Protein AF-Q26GW8-F1 (afdb_monomer)

Mean predicted aligned error: 18.04 Å

Solvent-accessible surface area (backbone atoms only — not comparable to full-atom values): 7894 Å² total; per-residue (Å²): 111,76,69,59,53,52,53,48,52,51,50,52,45,69,77,39,44,69,61,37,34,75,74,53,46,82,54,76,93,44,68,92,69,64,45,89,25,47,62,45,52,53,50,59,58,46,50,54,58,54,56,72,66,54,83,46,69,66,56,58,52,51,52,51,46,68,76,65,52,78,90,70,87,74,81,87,77,86,75,84,81,86,77,79,86,80,80,80,74,91,66,98,55,101,70,81,81,83,79,82,77,72,87,73,72,82,84,76,74,79,83,83,82,79,88,128

Foldseek 3Di:
DLVVVLVVLVVVCVVCQVVLCVPPQDVPVPCVVVPSSVVVSVVVNVVSVVLVVVPDPVSVVVVCCVVPVPPDDDDPDDDPPVDDDPPDDDDPDVDDDPPPPDPDPDPDDPDDDDDD

Secondary structure (DSSP, 8-state):
-HHHHHHHHHHHHHHTHHHHHHHH---TT-GGG--TTHHHHHHHHHHHHHHTT---HHHHHHHHHHHHS-S----------------------S-------------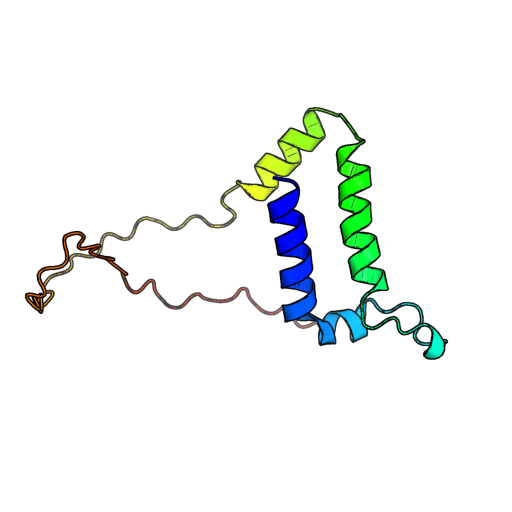-PPPP----

Structure (mmCIF, N/CA/C/O backbone):
data_AF-Q26GW8-F1
#
_entry.id   AF-Q26GW8-F1
#
loop_
_atom_site.group_PDB
_atom_site.id
_atom_site.type_symbol
_atom_site.label_atom_id
_atom_site.label_alt_id
_atom_site.label_comp_id
_atom_site.label_asym_id
_atom_site.label_entity_id
_atom_site.label_seq_id
_atom_site.pdbx_PDB_ins_code
_atom_site.Cartn_x
_atom_site.Cartn_y
_atom_site.Cartn_z
_atom_site.occupancy
_atom_site.B_iso_or_equiv
_atom_site.auth_seq_id
_atom_site.auth_comp_id
_atom_site.auth_asym_id
_atom_site.auth_atom_id
_atom_site.pdbx_PDB_model_num
ATOM 1 N N . MET A 1 1 ? 14.044 10.236 8.303 1.00 54.97 1 MET A N 1
ATOM 2 C CA . MET A 1 1 ? 13.424 8.904 8.107 1.00 54.97 1 MET A CA 1
ATOM 3 C C . MET A 1 1 ? 11.908 8.881 8.309 1.00 54.97 1 MET A C 1
ATOM 5 O O . MET A 1 1 ? 11.228 8.418 7.407 1.00 54.97 1 MET A O 1
ATOM 9 N N . ARG A 1 2 ? 11.347 9.404 9.418 1.00 59.84 2 ARG A N 1
ATOM 10 C CA . ARG A 1 2 ? 9.885 9.383 9.692 1.00 59.84 2 ARG A CA 1
ATOM 11 C C . ARG A 1 2 ? 8.954 9.818 8.530 1.00 59.84 2 ARG A C 1
ATOM 13 O O . ARG A 1 2 ? 7.994 9.089 8.299 1.00 59.84 2 ARG A O 1
ATOM 20 N N . PRO A 1 3 ? 9.210 10.920 7.792 1.00 69.00 3 PRO A N 1
ATOM 21 C CA . PRO A 1 3 ? 8.316 11.344 6.704 1.00 69.00 3 PRO A CA 1
ATOM 22 C C . PRO A 1 3 ? 8.403 10.461 5.448 1.00 69.00 3 PRO A C 1
ATOM 24 O O . PRO A 1 3 ? 7.407 10.284 4.758 1.00 69.00 3 PRO A O 1
ATOM 27 N N . VAL A 1 4 ? 9.564 9.857 5.171 1.00 76.69 4 VAL A N 1
ATOM 28 C CA . VAL A 1 4 ? 9.762 8.998 3.988 1.00 76.69 4 VAL A CA 1
ATOM 29 C C . VAL A 1 4 ? 9.008 7.676 4.143 1.00 76.69 4 VAL A C 1
ATOM 31 O O . VAL A 1 4 ? 8.377 7.214 3.200 1.00 76.69 4 VAL A O 1
ATOM 34 N N . TYR A 1 5 ? 9.008 7.09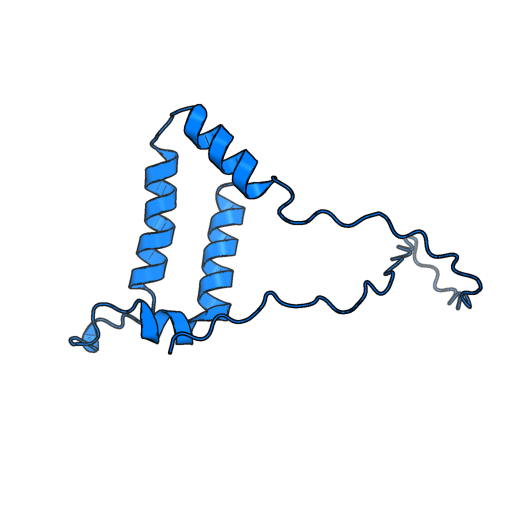9 5.348 1.00 78.06 5 TYR A N 1
ATOM 35 C CA . TYR A 1 5 ? 8.268 5.866 5.627 1.00 78.06 5 TYR A CA 1
ATOM 36 C C . TYR A 1 5 ? 6.751 6.068 5.538 1.00 78.06 5 TYR A C 1
ATOM 38 O O . TYR A 1 5 ? 6.066 5.257 4.930 1.00 78.06 5 TYR A O 1
ATOM 46 N N . GLN A 1 6 ? 6.226 7.178 6.074 1.00 84.25 6 GLN A N 1
ATOM 47 C CA . GLN A 1 6 ? 4.799 7.508 5.957 1.00 84.25 6 GLN A CA 1
ATOM 48 C C . GLN A 1 6 ? 4.373 7.631 4.496 1.00 84.25 6 GLN A C 1
ATOM 50 O O . GLN A 1 6 ? 3.352 7.068 4.112 1.00 84.25 6 GLN A O 1
ATOM 55 N N . LEU A 1 7 ? 5.183 8.309 3.679 1.00 88.06 7 LEU A N 1
ATOM 56 C CA . LEU A 1 7 ? 4.947 8.401 2.243 1.00 88.06 7 LEU A CA 1
ATOM 57 C C . LEU A 1 7 ? 4.968 7.017 1.577 1.00 88.06 7 LEU A C 1
ATOM 59 O O . LEU A 1 7 ? 4.106 6.729 0.756 1.00 88.06 7 LEU A O 1
ATOM 63 N N . GLY A 1 8 ? 5.896 6.143 1.977 1.00 89.31 8 GLY A N 1
ATOM 64 C CA . GLY A 1 8 ? 5.948 4.752 1.525 1.00 89.31 8 GLY A CA 1
ATOM 65 C C . GLY A 1 8 ? 4.704 3.942 1.904 1.00 89.31 8 GLY A C 1
ATOM 66 O O . GLY A 1 8 ? 4.169 3.231 1.060 1.00 89.31 8 GLY A O 1
ATOM 67 N N . CYS A 1 9 ? 4.191 4.089 3.130 1.00 89.12 9 CYS A N 1
ATOM 68 C CA . CYS A 1 9 ? 2.951 3.438 3.565 1.00 89.12 9 CYS A CA 1
ATOM 69 C C . CYS A 1 9 ? 1.740 3.913 2.759 1.00 89.12 9 CYS A C 1
ATOM 71 O O . CYS A 1 9 ? 0.931 3.087 2.345 1.00 89.12 9 CYS A O 1
ATOM 73 N N . TYR A 1 10 ? 1.626 5.223 2.519 1.00 94.06 10 TYR A N 1
ATOM 74 C CA . TYR A 1 10 ? 0.561 5.778 1.681 1.00 94.06 10 TYR A CA 1
ATOM 75 C C . TYR A 1 10 ? 0.671 5.293 0.235 1.00 94.06 10 TYR A C 1
ATOM 77 O O . TYR A 1 10 ? -0.321 4.856 -0.335 1.00 94.06 10 TYR A O 1
ATOM 85 N N . ALA A 1 11 ? 1.874 5.299 -0.341 1.00 94.38 11 ALA A N 1
ATOM 86 C CA . ALA A 1 11 ? 2.095 4.801 -1.694 1.00 94.38 11 ALA A CA 1
ATOM 87 C C . ALA A 1 11 ? 1.753 3.306 -1.812 1.00 94.38 11 ALA A C 1
ATOM 89 O O . ALA A 1 11 ? 1.090 2.902 -2.761 1.00 94.38 11 ALA A O 1
ATOM 90 N N . TYR A 1 12 ? 2.161 2.484 -0.840 1.00 92.75 12 TYR A N 1
ATOM 91 C CA . TYR A 1 12 ? 1.817 1.062 -0.807 1.00 92.75 12 TYR A CA 1
ATOM 92 C C . TYR A 1 12 ? 0.304 0.843 -0.700 1.00 92.75 12 TYR A C 1
ATOM 94 O O . TYR A 1 12 ? -0.229 -0.000 -1.416 1.00 92.75 12 TYR A O 1
ATOM 102 N N . TYR A 1 13 ? -0.376 1.615 0.152 1.00 95.25 13 TYR A N 1
ATOM 103 C CA . TYR A 1 13 ? -1.829 1.572 0.296 1.00 95.25 13 TYR A CA 1
ATOM 104 C C . TYR A 1 13 ? -2.545 1.892 -1.023 1.00 95.25 13 TYR A C 1
ATOM 106 O O . TYR A 1 13 ? -3.359 1.094 -1.471 1.00 95.25 13 TYR A O 1
ATOM 114 N N . GLU A 1 14 ? -2.185 2.996 -1.680 1.00 95.62 14 GLU A N 1
ATOM 115 C CA . GLU A 1 14 ? -2.785 3.409 -2.958 1.00 95.62 14 GLU A CA 1
ATOM 116 C C . GLU A 1 14 ? -2.538 2.387 -4.076 1.00 95.62 14 GLU A C 1
ATOM 118 O O . GLU A 1 14 ? -3.437 2.068 -4.848 1.00 95.62 14 GLU A O 1
ATOM 123 N N . MET A 1 15 ? -1.330 1.821 -4.152 1.00 96.31 15 MET A N 1
ATOM 124 C CA . MET A 1 15 ? -0.985 0.846 -5.193 1.00 96.31 15 MET A CA 1
ATOM 125 C C . MET 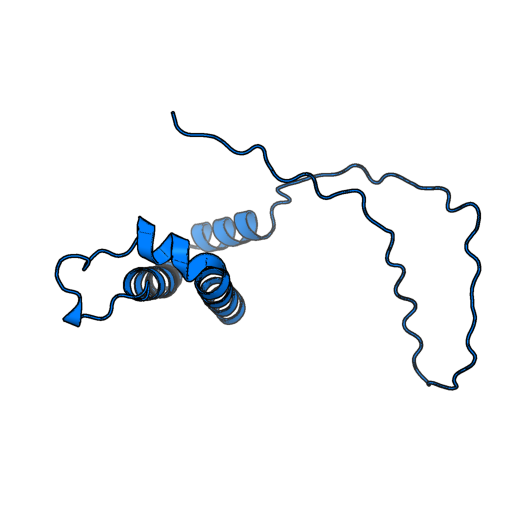A 1 15 ? -1.632 -0.532 -4.995 1.00 96.31 15 MET A C 1
ATOM 127 O O . MET A 1 15 ? -1.638 -1.326 -5.932 1.00 96.31 15 MET A O 1
ATOM 131 N N . ASN A 1 16 ? -2.133 -0.844 -3.794 1.00 96.00 16 ASN A N 1
ATOM 132 C CA . ASN A 1 16 ? -2.607 -2.185 -3.431 1.00 96.00 16 ASN A CA 1
ATOM 133 C C . ASN A 1 16 ? -3.990 -2.170 -2.762 1.00 96.00 16 ASN A C 1
ATOM 135 O O . ASN A 1 16 ? -4.323 -3.102 -2.029 1.00 96.00 16 ASN A O 1
ATOM 139 N N . ILE A 1 17 ? -4.793 -1.127 -2.985 1.00 94.75 17 ILE A N 1
ATOM 140 C CA . ILE A 1 17 ? -6.037 -0.912 -2.237 1.00 94.75 17 ILE A CA 1
ATOM 141 C C . ILE A 1 17 ? -7.027 -2.081 -2.362 1.00 94.75 17 ILE A C 1
ATOM 143 O O . ILE A 1 17 ? -7.598 -2.488 -1.354 1.00 94.75 17 ILE A O 1
ATOM 147 N N . ASP A 1 18 ? -7.149 -2.695 -3.543 1.00 95.88 18 ASP A N 1
ATOM 148 C CA . ASP A 1 18 ? -8.055 -3.830 -3.781 1.00 95.88 18 ASP A CA 1
ATOM 149 C C . ASP A 1 18 ? -7.688 -5.048 -2.919 1.00 95.88 18 ASP A C 1
ATOM 151 O O . ASP A 1 18 ? -8.519 -5.588 -2.190 1.00 95.88 18 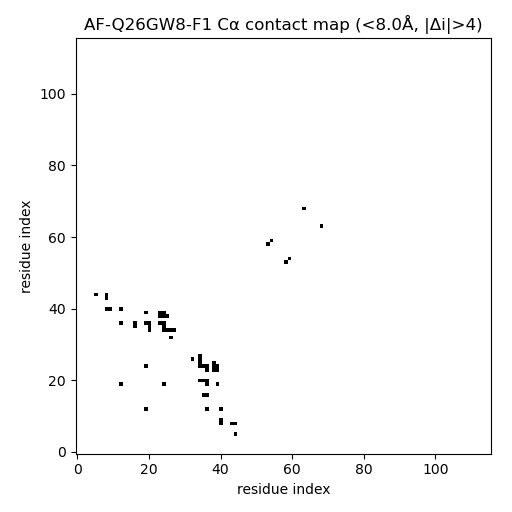ASP A O 1
ATOM 155 N N . MET A 1 19 ? -6.406 -5.428 -2.937 1.00 96.62 19 MET A N 1
ATOM 156 C CA . MET A 1 19 ? -5.860 -6.509 -2.110 1.00 96.62 19 MET A CA 1
ATOM 157 C C . MET A 1 19 ? -6.029 -6.201 -0.619 1.00 96.62 19 MET A C 1
ATOM 159 O O . MET A 1 19 ? -6.361 -7.081 0.175 1.00 96.62 19 MET A O 1
ATOM 163 N N . ILE A 1 20 ? -5.804 -4.944 -0.228 1.00 96.44 20 ILE A N 1
ATOM 164 C CA . ILE A 1 20 ? -5.900 -4.529 1.169 1.00 96.44 20 ILE A CA 1
ATOM 165 C C . ILE A 1 20 ? -7.343 -4.618 1.669 1.00 96.44 20 ILE A C 1
ATOM 167 O O . ILE A 1 20 ? -7.571 -5.057 2.797 1.00 96.44 20 ILE A O 1
ATOM 171 N N . ILE A 1 21 ? -8.311 -4.224 0.842 1.00 94.44 21 ILE A N 1
ATOM 172 C CA . ILE A 1 21 ? -9.734 -4.353 1.159 1.00 94.44 21 ILE A CA 1
ATOM 173 C C . ILE A 1 21 ? -10.109 -5.829 1.308 1.00 94.44 21 ILE A C 1
ATOM 175 O O . ILE A 1 21 ? -10.743 -6.187 2.298 1.00 94.44 21 ILE A O 1
ATOM 179 N N . GLU A 1 22 ? -9.683 -6.684 0.378 1.00 93.69 22 GLU A N 1
ATOM 180 C CA . GLU A 1 22 ? -10.008 -8.114 0.389 1.00 93.69 22 GLU A CA 1
ATOM 181 C C . GLU A 1 22 ? -9.438 -8.844 1.616 1.00 93.69 22 GLU A C 1
ATOM 183 O O . GLU A 1 22 ? -10.124 -9.658 2.231 1.00 93.69 22 GLU A O 1
ATOM 188 N N . GLN A 1 23 ? -8.189 -8.552 1.991 1.00 93.44 23 GLN A N 1
ATOM 189 C CA . GLN A 1 23 ? -7.469 -9.339 2.997 1.00 93.44 23 GLN A CA 1
ATOM 190 C C . GLN A 1 23 ? -7.485 -8.741 4.405 1.00 93.44 23 GLN A C 1
ATOM 192 O O . GLN A 1 23 ? -7.383 -9.485 5.381 1.00 93.44 23 GLN A O 1
ATOM 197 N N . TYR A 1 24 ? -7.564 -7.414 4.535 1.00 94.50 24 TYR A N 1
ATOM 198 C CA . TYR A 1 24 ? -7.335 -6.730 5.815 1.00 94.50 24 TYR A CA 1
ATOM 199 C C . TYR A 1 24 ? -8.520 -5.910 6.312 1.00 94.50 24 TYR A C 1
ATOM 201 O O . TYR A 1 24 ? -8.438 -5.320 7.394 1.00 94.50 24 TYR A O 1
ATOM 209 N N . CYS A 1 25 ? -9.612 -5.838 5.556 1.00 93.81 25 CYS A N 1
ATOM 210 C CA . CYS A 1 25 ? -10.791 -5.140 6.029 1.00 93.81 25 CYS A CA 1
ATOM 211 C C . CYS A 1 25 ? -11.529 -5.987 7.077 1.00 93.81 25 CYS A C 1
ATOM 213 O O . CYS A 1 25 ? -11.961 -7.103 6.815 1.00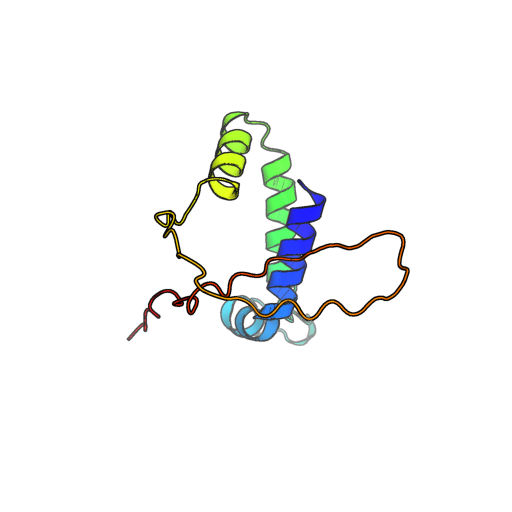 93.81 25 CYS A O 1
ATOM 215 N N . GLU A 1 26 ? -11.641 -5.447 8.289 1.00 89.75 26 GLU A N 1
ATOM 216 C CA . GLU A 1 26 ? -12.182 -6.152 9.460 1.00 89.75 26 GLU A CA 1
ATOM 217 C C . GLU A 1 26 ? -13.685 -5.906 9.680 1.00 89.75 26 GLU A C 1
ATOM 219 O O . GLU A 1 26 ? -14.372 -6.775 10.203 1.00 89.75 26 GLU A O 1
ATOM 224 N N . ASN A 1 27 ? -14.215 -4.765 9.222 1.00 86.62 27 ASN A N 1
ATOM 225 C CA . ASN A 1 27 ? -15.625 -4.375 9.385 1.00 86.62 27 ASN A CA 1
ATOM 226 C C . ASN A 1 27 ? -16.471 -4.735 8.150 1.00 86.62 27 ASN A C 1
ATOM 228 O O . ASN A 1 27 ? -17.214 -3.899 7.634 1.00 86.62 27 ASN A O 1
ATOM 232 N N . THR A 1 28 ? -16.319 -5.949 7.620 1.00 81.94 28 THR A N 1
ATOM 233 C CA . THR A 1 28 ? -17.065 -6.401 6.428 1.00 81.94 28 THR A CA 1
ATOM 234 C C . THR A 1 28 ? -18.551 -6.635 6.710 1.00 81.94 28 THR A C 1
ATOM 236 O O . THR A 1 28 ? -19.369 -6.560 5.797 1.00 81.94 28 THR A O 1
ATOM 239 N N . ASP A 1 29 ? -18.915 -6.855 7.975 1.00 89.69 29 ASP A N 1
ATOM 240 C CA . ASP A 1 29 ? -20.287 -6.986 8.473 1.00 89.69 29 ASP A CA 1
ATOM 241 C C . ASP A 1 29 ? -20.998 -5.635 8.681 1.00 89.69 29 ASP A C 1
ATOM 243 O O . ASP A 1 29 ? -22.221 -5.603 8.813 1.00 89.69 29 ASP A O 1
ATOM 247 N N . ARG A 1 30 ? -20.243 -4.525 8.703 1.00 89.00 30 ARG A N 1
ATOM 248 C CA . ARG A 1 30 ? -20.730 -3.158 8.967 1.00 89.00 30 ARG A CA 1
ATOM 249 C C . ARG A 1 30 ? -20.273 -2.183 7.881 1.00 89.00 30 ARG A C 1
ATOM 251 O O . ARG A 1 30 ? -19.388 -1.351 8.127 1.00 89.00 30 ARG A O 1
ATOM 258 N N . PRO A 1 31 ? -20.855 -2.265 6.671 1.00 85.12 31 PRO A N 1
ATOM 259 C CA . PRO A 1 31 ? -20.463 -1.428 5.540 1.00 85.12 31 PRO A CA 1
ATOM 260 C C . PRO A 1 31 ? -20.615 0.075 5.821 1.00 85.12 31 PRO A C 1
ATOM 262 O O . PRO A 1 31 ? -19.866 0.872 5.267 1.00 85.12 31 PRO A O 1
ATOM 265 N N . GLU A 1 32 ? -21.499 0.477 6.738 1.00 91.19 32 GLU A N 1
ATOM 266 C CA . GLU A 1 32 ? -21.677 1.870 7.163 1.00 91.19 32 GLU A CA 1
ATOM 267 C C . GLU A 1 32 ? -20.426 2.512 7.795 1.00 91.19 32 GLU A C 1
ATOM 269 O O . GLU A 1 32 ? -20.340 3.738 7.877 1.00 91.19 32 GLU A O 1
ATOM 274 N N . LEU A 1 33 ? -19.443 1.711 8.227 1.00 89.31 33 LEU A N 1
ATOM 275 C CA . LEU A 1 33 ? -18.185 2.197 8.800 1.00 89.31 33 LEU A CA 1
ATOM 276 C C . LEU A 1 33 ? -17.126 2.562 7.746 1.00 89.31 33 LEU A C 1
ATOM 278 O O . LEU A 1 33 ? -16.070 3.073 8.122 1.00 89.31 33 LEU A O 1
ATOM 282 N N . ASN A 1 34 ? -17.389 2.337 6.450 1.00 89.50 34 ASN A N 1
ATOM 283 C CA . ASN A 1 34 ? -16.529 2.734 5.325 1.00 89.50 34 ASN A CA 1
ATOM 284 C C . ASN A 1 34 ? -15.045 2.382 5.530 1.00 89.50 34 ASN A C 1
ATOM 286 O O . ASN A 1 34 ? -14.161 3.249 5.457 1.00 89.50 3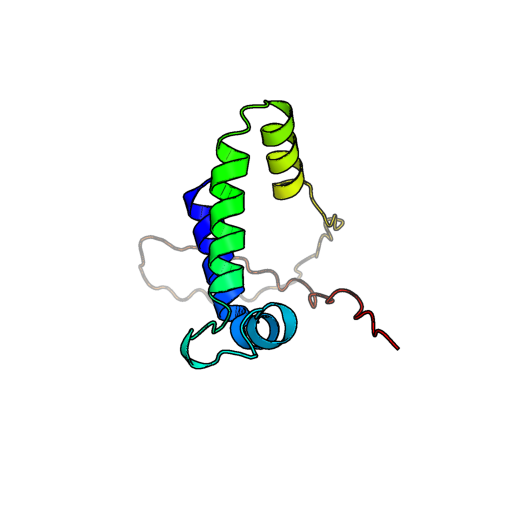4 ASN A O 1
ATOM 290 N N . CYS A 1 35 ? -14.790 1.105 5.833 1.00 92.44 35 CYS A N 1
ATOM 291 C CA . CYS A 1 35 ? -13.449 0.580 6.064 1.00 92.44 35 CYS A CA 1
ATOM 292 C C . CYS A 1 35 ? -12.517 0.916 4.898 1.00 92.44 35 CYS A C 1
ATOM 294 O O . CYS A 1 35 ? -11.514 1.567 5.148 1.00 92.44 35 CYS A O 1
ATOM 296 N N . ASP A 1 36 ? -12.838 0.529 3.657 1.00 93.44 36 ASP A N 1
ATOM 297 C CA . ASP A 1 36 ? -12.065 0.839 2.437 1.00 93.44 36 ASP A CA 1
ATOM 298 C C . ASP A 1 36 ? -10.537 0.646 2.594 1.00 93.44 36 ASP A C 1
ATOM 300 O O . ASP A 1 36 ? -9.746 1.424 2.076 1.00 93.44 36 ASP A O 1
ATOM 304 N N . GLY A 1 37 ? -10.094 -0.322 3.408 1.00 94.00 37 GLY A N 1
ATOM 305 C CA . GLY A 1 37 ? -8.675 -0.518 3.749 1.00 94.00 37 GLY A CA 1
ATOM 306 C C . GLY A 1 37 ? -8.067 0.510 4.728 1.00 94.00 37 GLY A C 1
ATOM 307 O O . GLY A 1 37 ? -6.922 0.362 5.161 1.00 94.00 37 GLY A O 1
ATOM 308 N N . LYS A 1 38 ? -8.816 1.528 5.162 1.00 93.94 38 LYS A N 1
ATOM 309 C CA . LYS A 1 38 ? -8.385 2.582 6.102 1.00 93.94 38 LYS A CA 1
ATOM 310 C C . LYS A 1 38 ? -8.060 2.045 7.494 1.00 93.94 38 LYS A C 1
ATOM 312 O O . LYS A 1 38 ? -7.173 2.588 8.153 1.00 93.94 38 LYS A O 1
ATOM 317 N N . CYS A 1 39 ? -8.731 0.981 7.946 1.00 93.69 39 CYS A N 1
ATOM 318 C CA . CYS A 1 39 ? -8.403 0.316 9.214 1.00 93.69 39 CYS A CA 1
ATOM 319 C C . CYS A 1 39 ? -6.956 -0.199 9.212 1.00 93.69 39 CYS A C 1
ATOM 321 O O . CYS A 1 39 ? -6.193 0.067 10.146 1.00 93.69 39 CYS A O 1
ATOM 323 N N . TYR A 1 40 ? -6.558 -0.859 8.121 1.00 93.94 40 TYR A N 1
ATOM 324 C CA . TYR A 1 40 ? -5.190 -1.320 7.909 1.00 93.94 40 TYR A CA 1
ATOM 325 C C . TYR A 1 40 ? -4.207 -0.144 7.885 1.00 93.94 40 TYR A C 1
ATOM 327 O O . TYR A 1 40 ? -3.256 -0.124 8.668 1.00 93.94 40 TYR A O 1
ATOM 335 N N . LEU A 1 41 ? -4.477 0.883 7.068 1.00 94.44 41 LEU A N 1
ATOM 336 C CA . LEU A 1 41 ? -3.619 2.069 6.965 1.00 94.44 41 LEU A CA 1
ATOM 337 C C . LEU A 1 41 ? -3.406 2.744 8.331 1.00 94.44 41 LEU A C 1
ATOM 339 O O . LEU A 1 41 ? -2.275 3.052 8.713 1.00 94.44 41 LEU A O 1
ATOM 343 N N . ALA A 1 42 ? -4.477 2.924 9.108 1.00 92.56 42 ALA A N 1
ATOM 344 C CA . ALA A 1 42 ? -4.408 3.514 10.439 1.00 92.56 42 ALA A CA 1
ATOM 345 C C . ALA A 1 42 ? -3.556 2.676 11.406 1.00 92.56 42 ALA A C 1
ATOM 347 O O . ALA A 1 42 ? -2.810 3.235 12.214 1.00 92.56 42 ALA A O 1
ATOM 348 N N . LYS A 1 43 ? -3.639 1.343 11.329 1.00 90.81 43 LYS A N 1
ATOM 349 C CA . LYS A 1 43 ? -2.849 0.428 12.162 1.00 90.81 43 LYS A CA 1
ATOM 350 C C . LYS A 1 43 ? -1.361 0.499 11.812 1.00 90.81 43 LYS A C 1
ATOM 352 O O . LYS A 1 43 ? -0.544 0.670 12.718 1.00 90.81 43 LYS A O 1
ATOM 357 N N . THR A 1 44 ? -1.023 0.477 10.524 1.00 89.00 44 THR A N 1
ATOM 358 C CA . THR A 1 44 ? 0.357 0.595 10.021 1.00 89.00 44 THR A CA 1
ATOM 359 C C . THR A 1 44 ? 0.993 1.926 10.437 1.00 89.00 44 THR A C 1
ATOM 361 O O . THR A 1 44 ? 2.101 1.956 10.974 1.00 89.00 44 THR A O 1
ATOM 364 N N . LEU A 1 45 ? 0.258 3.037 10.308 1.00 89.62 45 LEU A N 1
ATOM 365 C CA . LEU A 1 45 ? 0.729 4.360 10.737 1.00 89.62 45 LEU A CA 1
ATOM 366 C C . LEU A 1 45 ? 0.865 4.483 12.268 1.00 89.62 45 LEU A C 1
ATOM 368 O O . LEU A 1 45 ? 1.762 5.171 12.757 1.00 89.62 45 LEU A O 1
ATOM 372 N N . LYS A 1 46 ? 0.014 3.811 13.055 1.00 87.06 46 LYS A N 1
ATOM 373 C CA . LYS A 1 46 ? 0.122 3.793 14.528 1.00 87.06 46 LYS A CA 1
ATOM 374 C C . LYS A 1 46 ? 1.294 2.950 15.027 1.00 87.06 46 LYS A C 1
ATOM 376 O O . LYS A 1 46 ? 1.958 3.364 15.978 1.00 87.06 46 LYS A O 1
ATOM 381 N N . MET A 1 47 ? 1.580 1.809 14.395 1.00 78.31 47 MET A N 1
ATOM 382 C CA . MET A 1 47 ? 2.750 0.983 14.726 1.00 78.31 47 MET A CA 1
ATOM 383 C C . MET A 1 47 ? 4.050 1.787 14.613 1.00 78.31 47 MET A C 1
ATOM 385 O O . MET A 1 47 ? 4.880 1.725 15.519 1.00 78.31 47 MET A O 1
ATOM 389 N N . GLN A 1 48 ? 4.162 2.653 13.600 1.00 70.06 48 GLN A N 1
ATOM 390 C CA . GLN A 1 48 ? 5.275 3.597 13.470 1.00 70.06 48 GLN A CA 1
ATOM 391 C C . GLN A 1 48 ? 5.421 4.501 14.707 1.00 70.06 48 GLN A C 1
ATOM 393 O O . GLN A 1 48 ? 6.525 4.702 15.219 1.00 70.06 48 GLN A O 1
ATOM 398 N N . GLN A 1 49 ? 4.314 5.067 15.198 1.00 68.75 49 GLN A N 1
ATOM 399 C CA . GLN A 1 49 ? 4.341 5.953 16.362 1.00 68.75 49 GLN A CA 1
ATOM 400 C C . GLN A 1 49 ? 4.740 5.197 17.634 1.00 68.75 49 GLN A C 1
ATOM 402 O O . GLN A 1 49 ? 5.502 5.736 18.437 1.00 68.75 49 GLN A O 1
ATOM 407 N N . ALA A 1 50 ? 4.283 3.953 17.796 1.00 65.38 50 ALA A N 1
ATOM 408 C CA . ALA A 1 50 ? 4.620 3.105 18.937 1.00 65.38 50 ALA A CA 1
ATOM 409 C C . ALA A 1 50 ? 6.093 2.654 18.923 1.00 65.38 50 ALA A C 1
ATOM 411 O O . ALA A 1 50 ? 6.779 2.818 19.929 1.00 65.38 50 ALA A O 1
ATOM 412 N N . GLN A 1 51 ? 6.618 2.190 17.783 1.00 59.94 51 GLN A N 1
ATOM 413 C CA . GLN A 1 51 ? 8.041 1.849 17.628 1.00 59.94 51 GLN A CA 1
ATOM 414 C C . GLN A 1 51 ? 8.950 3.058 17.844 1.00 59.94 51 GLN A C 1
ATOM 416 O O . GLN A 1 51 ? 10.020 2.938 18.422 1.00 59.94 51 GLN A O 1
ATOM 421 N N . SER A 1 52 ? 8.498 4.256 17.469 1.00 55.28 52 SER A N 1
ATOM 422 C CA . SER A 1 52 ? 9.257 5.482 17.710 1.00 55.28 52 SER A CA 1
ATOM 423 C C . SER A 1 52 ? 9.318 5.925 19.180 1.00 55.28 52 SER A C 1
ATOM 425 O O . SER A 1 52 ? 10.069 6.848 19.491 1.00 55.28 52 SER A O 1
ATOM 427 N N . ARG A 1 53 ? 8.516 5.301 20.059 1.00 54.94 53 ARG A N 1
ATOM 428 C CA . ARG A 1 53 ? 8.544 5.481 21.521 1.00 54.94 53 ARG A CA 1
ATOM 429 C C . ARG A 1 53 ? 9.328 4.378 22.236 1.00 54.94 53 ARG A C 1
ATOM 431 O O . ARG A 1 53 ? 9.636 4.539 23.413 1.00 54.94 53 ARG A O 1
ATOM 438 N N . MET A 1 54 ? 9.639 3.272 21.558 1.00 53.25 54 MET A N 1
ATOM 439 C CA . MET A 1 54 ? 10.522 2.234 22.083 1.00 53.25 54 MET A CA 1
ATOM 440 C C . MET A 1 54 ? 11.963 2.661 21.800 1.00 53.25 54 MET A C 1
ATOM 442 O O . MET A 1 54 ? 12.566 2.319 20.791 1.00 53.25 54 MET A O 1
ATOM 446 N N . ASP A 1 55 ? 12.488 3.483 22.702 1.00 55.34 55 ASP A N 1
ATOM 447 C CA . ASP A 1 55 ? 13.786 4.165 22.621 1.00 55.34 55 ASP A CA 1
ATOM 448 C C . ASP A 1 55 ? 14.979 3.219 22.887 1.00 55.34 55 ASP A C 1
ATOM 450 O O . ASP A 1 55 ? 15.967 3.576 23.527 1.00 55.34 55 ASP A O 1
ATOM 454 N N . SER A 1 56 ? 14.883 1.962 22.446 1.00 66.50 56 SER A N 1
ATOM 455 C CA . SER A 1 56 ? 16.004 1.025 22.533 1.00 66.50 56 SER A CA 1
ATOM 456 C C . SER A 1 56 ? 16.893 1.231 21.313 1.00 66.50 56 SER A C 1
ATOM 458 O O . SER A 1 56 ? 16.474 1.048 20.167 1.00 66.50 56 SER A O 1
ATOM 460 N N . LYS A 1 57 ? 18.146 1.637 21.554 1.00 65.50 57 LYS A N 1
ATOM 461 C CA . LYS A 1 57 ? 19.172 1.784 20.509 1.00 65.50 57 LYS A CA 1
ATOM 462 C C . LYS A 1 57 ? 19.261 0.537 19.628 1.00 65.50 57 LYS A C 1
ATOM 464 O O . LYS A 1 57 ? 19.497 0.678 18.430 1.00 65.50 57 LYS A O 1
ATOM 469 N N . GLU A 1 58 ? 19.027 -0.656 20.182 1.00 71.25 58 GLU A N 1
ATOM 470 C CA . GLU A 1 58 ? 19.024 -1.900 19.409 1.00 71.25 58 GLU A CA 1
ATOM 471 C C . GLU A 1 58 ? 17.942 -1.918 18.318 1.00 71.25 58 GLU A C 1
ATOM 473 O O . GLU A 1 58 ? 18.200 -2.366 17.201 1.00 71.25 58 GLU A O 1
ATOM 478 N N . GLN A 1 59 ? 16.752 -1.380 18.592 1.00 69.38 59 GLN A N 1
ATOM 479 C CA . GLN A 1 59 ? 15.632 -1.400 17.650 1.00 69.38 59 GLN A CA 1
ATOM 480 C C . GLN A 1 59 ? 15.844 -0.416 16.491 1.00 69.38 59 GLN A C 1
ATOM 482 O O . GLN A 1 59 ? 15.538 -0.729 15.341 1.00 69.38 59 GLN A O 1
ATOM 487 N N . ALA A 1 60 ? 16.458 0.739 16.768 1.00 71.38 60 ALA A N 1
ATOM 488 C CA . ALA A 1 60 ? 16.868 1.688 15.734 1.00 71.38 60 ALA A CA 1
ATOM 489 C C . ALA A 1 60 ? 17.962 1.108 14.821 1.00 71.38 60 ALA A C 1
ATOM 491 O O . ALA A 1 60 ? 17.898 1.272 13.603 1.00 71.38 60 ALA A O 1
ATOM 492 N N . VAL A 1 61 ? 18.939 0.396 15.392 1.00 77.81 61 VAL A N 1
ATOM 493 C CA . VAL A 1 61 ? 19.984 -0.294 14.620 1.00 77.81 61 VAL A CA 1
ATOM 494 C C . VAL A 1 61 ? 19.377 -1.403 13.758 1.00 77.81 61 VAL A C 1
ATOM 496 O O . VAL A 1 61 ? 19.698 -1.483 12.575 1.00 77.81 61 VAL A O 1
ATOM 499 N N . SER A 1 62 ? 18.445 -2.193 14.299 1.00 76.94 62 SER A N 1
ATOM 500 C CA . SER A 1 62 ? 17.741 -3.236 13.542 1.00 76.94 62 SER A CA 1
ATOM 501 C C . SER A 1 62 ? 16.968 -2.667 12.348 1.00 76.94 62 SER A C 1
ATOM 503 O O . SER A 1 62 ? 17.074 -3.207 11.252 1.00 76.94 62 SER A O 1
ATOM 505 N N . MET A 1 63 ? 16.247 -1.551 12.522 1.00 70.94 63 MET A N 1
ATOM 506 C CA . MET A 1 63 ? 15.527 -0.891 11.421 1.00 70.94 63 MET A CA 1
ATOM 507 C C . MET A 1 63 ? 16.463 -0.371 10.326 1.00 70.94 63 MET A C 1
ATOM 509 O O . MET A 1 63 ? 16.128 -0.429 9.147 1.00 70.94 63 MET A O 1
ATOM 513 N N . LEU A 1 64 ? 17.630 0.160 10.700 1.00 76.38 64 LEU A N 1
ATOM 514 C CA . LEU A 1 64 ? 18.617 0.624 9.725 1.00 76.38 64 LEU A CA 1
ATOM 515 C C . LEU A 1 64 ? 19.220 -0.547 8.949 1.00 76.38 64 LEU A C 1
ATOM 517 O O . LEU A 1 64 ? 19.374 -0.451 7.737 1.00 76.38 64 LEU A O 1
ATOM 521 N N . ILE A 1 65 ? 19.523 -1.655 9.624 1.00 76.38 65 ILE A N 1
ATOM 522 C CA . ILE A 1 65 ? 20.004 -2.864 8.955 1.00 76.38 65 ILE A CA 1
ATOM 523 C C . ILE A 1 65 ? 18.927 -3.385 8.006 1.00 76.38 65 ILE A C 1
ATOM 525 O O . ILE A 1 65 ? 19.229 -3.631 6.854 1.00 76.38 65 ILE A O 1
ATOM 529 N N . GLU A 1 66 ? 17.667 -3.482 8.418 1.00 72.56 66 GLU A N 1
ATOM 530 C CA . GLU A 1 66 ? 16.596 -3.962 7.537 1.00 72.56 66 GLU A CA 1
ATOM 531 C C . GLU A 1 66 ? 16.370 -3.050 6.318 1.00 72.56 66 GLU A C 1
ATOM 533 O O . GLU A 1 66 ? 16.185 -3.535 5.205 1.00 72.56 66 GLU A O 1
ATOM 538 N N . ALA A 1 67 ? 16.453 -1.728 6.497 1.00 73.31 67 ALA A N 1
ATOM 539 C CA . ALA A 1 67 ? 16.264 -0.767 5.412 1.00 73.31 67 ALA A CA 1
ATOM 540 C C . ALA A 1 67 ? 17.446 -0.690 4.430 1.00 73.31 67 ALA A C 1
ATOM 542 O O . ALA A 1 67 ? 17.249 -0.325 3.271 1.00 73.31 67 ALA A O 1
ATOM 543 N N . PHE A 1 68 ? 18.669 -0.976 4.891 1.00 75.56 68 PHE A N 1
ATOM 544 C CA . PHE A 1 68 ? 19.897 -0.775 4.112 1.00 75.56 68 PHE A CA 1
ATOM 545 C C . PHE A 1 68 ? 20.710 -2.049 3.869 1.00 75.56 68 PHE A C 1
ATOM 547 O O . PHE A 1 68 ? 21.732 -1.986 3.186 1.00 75.56 68 PHE A O 1
ATOM 554 N N . CYS A 1 69 ? 20.285 -3.200 4.391 1.00 76.31 69 CYS A N 1
ATOM 555 C CA . CYS A 1 69 ? 20.902 -4.480 4.077 1.00 76.31 69 CYS A CA 1
ATOM 556 C C . CYS A 1 69 ? 20.602 -4.804 2.608 1.00 76.31 69 CYS A C 1
ATOM 558 O O . CYS A 1 69 ? 19.429 -4.873 2.228 1.00 76.31 69 CYS A O 1
ATOM 560 N N . PRO A 1 70 ? 21.628 -5.001 1.764 1.00 65.19 70 PRO A N 1
ATOM 561 C CA . PRO A 1 70 ? 21.418 -5.418 0.390 1.00 65.19 70 PRO A CA 1
ATOM 562 C C . PRO A 1 70 ? 20.736 -6.792 0.383 1.00 65.19 70 PRO A C 1
ATOM 564 O O . PRO A 1 70 ? 21.370 -7.812 0.632 1.00 65.19 70 PRO A O 1
ATOM 567 N N . LEU A 1 71 ? 19.432 -6.823 0.095 1.00 69.44 71 LEU A N 1
ATOM 568 C CA . LEU A 1 71 ? 18.663 -8.071 -0.047 1.00 69.44 71 LEU A CA 1
ATOM 569 C C . LEU A 1 71 ? 19.039 -8.845 -1.318 1.00 69.44 71 LEU A C 1
ATOM 571 O O . LEU A 1 71 ? 18.659 -10.001 -1.488 1.00 69.44 71 LEU A O 1
ATOM 575 N N . TYR A 1 72 ? 19.770 -8.194 -2.219 1.00 65.62 72 TYR A N 1
ATOM 576 C CA . TYR A 1 72 ? 20.232 -8.756 -3.470 1.00 65.62 72 TYR A CA 1
ATOM 577 C C . TYR A 1 72 ? 21.623 -8.212 -3.782 1.00 65.62 72 TYR A C 1
ATOM 579 O O . TYR A 1 72 ? 21.845 -7.000 -3.793 1.00 65.62 72 TYR A O 1
ATOM 587 N N . TYR A 1 73 ? 22.553 -9.128 -4.027 1.00 71.56 73 TYR A N 1
ATOM 588 C CA . TYR A 1 73 ? 23.875 -8.831 -4.550 1.00 71.56 73 TYR A CA 1
ATOM 589 C C . TYR A 1 73 ? 23.928 -9.344 -5.986 1.00 71.56 73 TYR A C 1
ATOM 591 O O . TYR A 1 73 ? 23.611 -10.508 -6.238 1.00 71.56 73 TYR A O 1
ATOM 599 N N . GLN A 1 74 ? 24.310 -8.474 -6.916 1.00 67.38 74 GLN A N 1
ATOM 600 C CA . GLN A 1 74 ? 24.611 -8.854 -8.289 1.00 67.38 74 GLN A CA 1
ATOM 601 C C . GLN A 1 74 ? 26.080 -8.559 -8.547 1.00 67.38 74 GLN A C 1
ATOM 603 O O . GLN A 1 74 ? 26.553 -7.464 -8.232 1.00 67.38 74 GLN A O 1
ATOM 608 N N . ASP A 1 75 ? 26.781 -9.520 -9.141 1.00 75.94 75 ASP A N 1
ATOM 609 C CA . ASP A 1 75 ? 28.126 -9.281 -9.642 1.00 75.94 75 ASP A CA 1
ATOM 610 C C . ASP A 1 75 ? 28.094 -8.125 -10.644 1.00 75.94 75 ASP A C 1
ATOM 612 O O . ASP A 1 75 ? 27.193 -8.027 -11.485 1.00 75.94 75 ASP A O 1
ATOM 616 N N . VAL A 1 76 ? 29.078 -7.229 -10.553 1.00 70.19 76 VAL A N 1
ATOM 617 C CA . VAL A 1 76 ? 29.236 -6.156 -11.534 1.00 70.19 76 VAL A CA 1
ATOM 618 C C . VAL A 1 76 ? 29.622 -6.806 -12.857 1.00 70.19 76 VAL A C 1
ATOM 620 O O . VAL A 1 76 ? 30.783 -7.142 -13.085 1.00 70.19 76 VAL A O 1
ATOM 623 N N . VAL A 1 77 ? 28.640 -7.000 -13.733 1.00 69.31 77 VAL A N 1
ATOM 624 C CA . VAL A 1 77 ? 28.890 -7.452 -15.099 1.00 69.31 77 VAL A CA 1
ATOM 625 C C . VAL A 1 77 ? 29.469 -6.266 -15.866 1.00 69.31 77 VAL A C 1
ATOM 627 O O . VAL A 1 77 ? 28.794 -5.264 -16.105 1.00 69.31 77 VAL A O 1
ATOM 630 N N . SER A 1 78 ? 30.751 -6.346 -16.214 1.00 69.25 78 SER A N 1
ATOM 631 C CA . SER A 1 78 ? 31.376 -5.388 -17.121 1.00 69.25 78 SER A CA 1
ATOM 632 C C . SER A 1 78 ? 30.915 -5.690 -18.544 1.00 69.25 78 SER A C 1
ATOM 634 O O . SER A 1 78 ? 31.243 -6.741 -19.092 1.00 69.25 78 SER A O 1
ATOM 636 N N . TYR A 1 79 ? 30.162 -4.772 -19.143 1.00 63.72 79 TYR A N 1
ATOM 637 C CA . TYR A 1 79 ? 29.813 -4.839 -20.558 1.00 63.72 79 TYR A CA 1
ATOM 638 C C . TYR A 1 79 ? 30.768 -3.949 -21.350 1.00 63.72 79 TYR A C 1
ATOM 640 O O . TYR A 1 79 ? 30.839 -2.740 -21.109 1.00 63.72 79 TYR A O 1
ATOM 648 N N . ASP A 1 80 ? 31.459 -4.527 -22.329 1.00 65.25 80 ASP A N 1
ATOM 649 C CA . ASP A 1 80 ? 32.189 -3.753 -23.328 1.00 65.25 80 ASP A CA 1
ATOM 650 C C . ASP A 1 80 ? 31.184 -3.155 -24.316 1.00 65.25 80 ASP A C 1
ATOM 652 O O . ASP A 1 80 ? 30.748 -3.792 -25.278 1.00 65.25 80 ASP A O 1
ATOM 656 N N . VAL A 1 81 ? 30.780 -1.908 -24.055 1.00 64.44 81 VAL A N 1
ATOM 657 C CA . VAL A 1 81 ? 29.939 -1.126 -24.970 1.00 64.44 81 VAL A CA 1
ATOM 658 C C . VAL A 1 81 ? 30.769 -0.806 -26.212 1.00 64.44 81 VAL A C 1
ATOM 660 O O . VAL A 1 81 ? 31.503 0.178 -26.255 1.00 64.44 81 VAL A O 1
ATOM 663 N N . THR A 1 82 ? 30.673 -1.669 -27.220 1.00 61.69 82 THR A N 1
ATOM 664 C CA . THR A 1 82 ? 31.546 -1.642 -28.401 1.00 61.69 82 THR A CA 1
ATOM 665 C C . THR A 1 82 ? 31.177 -0.550 -29.403 1.00 61.69 82 THR A C 1
ATOM 667 O O . THR A 1 82 ? 32.023 -0.150 -30.197 1.00 61.69 82 THR A O 1
ATOM 670 N N . SER A 1 83 ? 29.969 0.014 -29.337 1.00 62.06 83 SER A N 1
ATOM 671 C CA . SER A 1 83 ? 29.615 1.200 -30.122 1.00 62.06 83 SER A CA 1
ATOM 672 C C . SER A 1 83 ? 28.299 1.812 -29.655 1.00 62.06 83 SER A C 1
ATOM 674 O O . SER A 1 83 ? 27.267 1.144 -29.655 1.00 62.06 83 SER A O 1
ATOM 676 N N . TYR A 1 84 ? 28.324 3.098 -29.315 1.00 62.91 84 TYR A N 1
ATOM 677 C CA . TYR A 1 84 ? 27.131 3.927 -29.179 1.00 62.91 84 TYR A CA 1
ATOM 678 C C . TYR A 1 84 ? 27.227 5.058 -30.206 1.00 62.91 84 TYR A C 1
ATOM 680 O O . TYR A 1 84 ? 28.251 5.737 -30.284 1.00 62.91 84 TYR A O 1
ATOM 688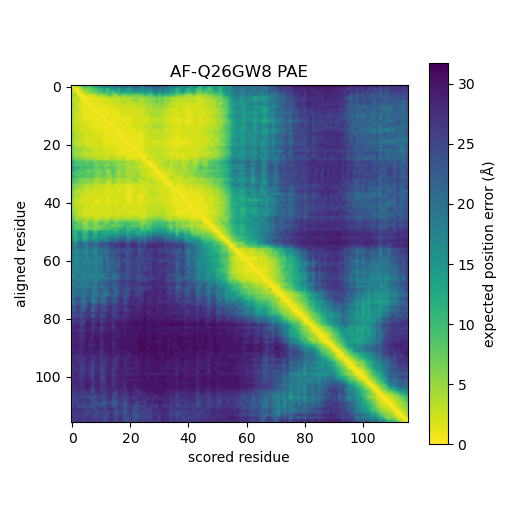 N N . GLU A 1 85 ? 26.182 5.265 -31.008 1.00 56.72 85 GLU A N 1
ATOM 689 C CA . GLU A 1 85 ? 26.082 6.476 -31.823 1.00 56.72 85 GLU A CA 1
ATOM 690 C C . GLU A 1 85 ? 25.671 7.637 -30.915 1.00 56.72 85 GLU A C 1
ATOM 692 O O . GLU A 1 85 ? 24.535 7.721 -30.441 1.00 56.72 85 GLU A O 1
ATOM 697 N N . VAL A 1 86 ? 26.607 8.545 -30.637 1.00 59.12 86 VAL A N 1
ATOM 698 C CA . VAL A 1 86 ? 26.286 9.782 -29.920 1.00 59.12 86 VAL A CA 1
ATOM 699 C C . VAL A 1 86 ? 25.561 10.722 -30.865 1.00 59.12 86 VAL A C 1
ATOM 701 O O . VAL A 1 86 ? 26.181 11.451 -31.638 1.00 59.12 86 VAL A O 1
ATOM 704 N N . VAL A 1 87 ? 24.238 10.773 -30.762 1.00 58.03 87 VAL A N 1
ATOM 705 C CA . VAL A 1 87 ? 23.459 11.832 -31.406 1.00 58.03 87 VAL A CA 1
ATOM 706 C C . VAL A 1 87 ? 23.587 13.105 -30.565 1.00 58.03 87 VAL A C 1
ATOM 708 O O . VAL A 1 87 ? 22.781 13.375 -29.674 1.00 58.03 87 VAL A O 1
ATOM 711 N N . ILE A 1 88 ? 24.626 13.904 -30.826 1.00 59.28 88 ILE A N 1
ATOM 712 C CA . ILE A 1 88 ? 24.786 15.225 -30.203 1.00 59.28 88 ILE A CA 1
ATOM 713 C C . ILE A 1 88 ? 23.804 16.194 -30.868 1.00 59.28 88 ILE A C 1
ATOM 715 O O . ILE A 1 88 ? 24.099 16.790 -31.904 1.00 59.28 88 ILE A O 1
ATOM 719 N N . LYS A 1 89 ? 22.637 16.408 -30.255 1.00 55.72 89 LYS A N 1
ATOM 720 C CA . LYS A 1 89 ? 21.817 17.585 -30.565 1.00 55.72 89 LYS A CA 1
ATOM 721 C C . LYS A 1 89 ? 22.415 18.785 -29.834 1.00 55.72 89 LYS A C 1
ATOM 723 O O . LYS A 1 89 ? 22.362 18.857 -28.610 1.00 55.72 89 LYS A O 1
ATOM 728 N N . ARG A 1 90 ? 23.011 19.722 -30.579 1.00 54.84 90 ARG A N 1
ATOM 729 C CA . ARG A 1 90 ? 23.461 21.011 -30.033 1.00 54.84 90 ARG A CA 1
ATOM 730 C C . ARG A 1 90 ? 22.243 21.874 -29.704 1.00 54.84 90 ARG A C 1
ATOM 732 O O . ARG A 1 90 ? 21.819 22.682 -30.519 1.00 54.84 90 ARG A O 1
ATOM 739 N N . GLU A 1 91 ? 21.696 21.719 -28.508 1.00 57.34 91 GLU A N 1
ATOM 740 C CA . GLU A 1 91 ? 20.928 22.787 -27.872 1.00 57.34 91 GLU A CA 1
ATOM 741 C C . GLU A 1 91 ? 21.815 23.419 -26.799 1.00 57.34 91 GLU A C 1
ATOM 743 O O . GLU A 1 91 ? 22.313 22.721 -25.916 1.00 57.34 91 GLU A O 1
ATOM 748 N N . ASN A 1 92 ? 22.037 24.735 -26.884 1.00 55.47 92 ASN A N 1
ATOM 749 C CA . ASN A 1 92 ? 22.779 25.524 -25.895 1.00 55.47 92 ASN A CA 1
ATOM 750 C C . ASN A 1 92 ? 22.002 25.588 -24.569 1.00 55.47 92 ASN A C 1
ATOM 752 O O . ASN A 1 92 ? 21.430 26.619 -24.218 1.00 55.47 92 ASN A O 1
ATOM 756 N N . LYS A 1 93 ? 21.955 24.482 -23.827 1.00 51.25 93 LYS A N 1
ATOM 757 C CA . LYS A 1 93 ? 21.471 24.455 -22.448 1.00 51.25 93 LYS A CA 1
ATOM 758 C C . LYS A 1 93 ? 22.692 24.413 -21.520 1.00 51.25 93 LYS A C 1
ATOM 760 O O . LYS A 1 93 ? 23.540 23.542 -21.700 1.00 51.25 93 LYS A O 1
ATOM 765 N N . PRO A 1 94 ? 22.811 25.328 -20.537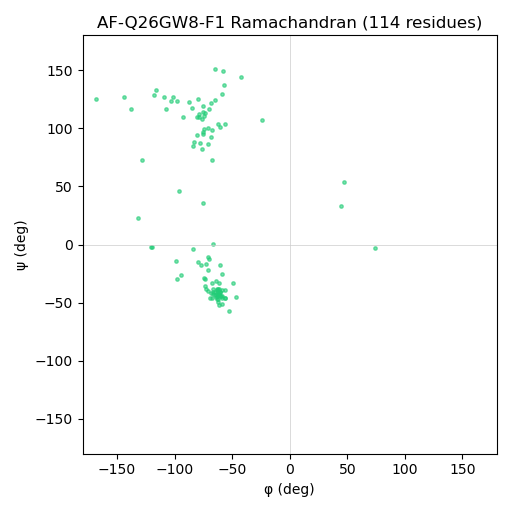 1.00 52.88 94 PRO A N 1
ATOM 766 C CA . PRO A 1 94 ? 23.989 25.451 -19.664 1.00 52.88 94 PRO A CA 1
ATOM 767 C C . PRO A 1 94 ? 24.217 24.255 -18.723 1.00 52.88 94 PRO A C 1
ATOM 769 O O . PRO A 1 94 ? 25.185 24.237 -17.968 1.00 52.88 94 PRO A O 1
ATOM 772 N N . TYR A 1 95 ? 23.357 23.240 -18.783 1.00 45.84 95 TYR A N 1
ATOM 773 C CA . TYR A 1 95 ? 23.479 22.003 -18.028 1.00 45.84 95 TYR A CA 1
ATOM 774 C C . TYR A 1 95 ? 23.122 20.857 -18.974 1.00 45.84 95 TYR A C 1
ATOM 776 O O . TYR A 1 95 ? 21.993 20.781 -19.461 1.00 45.84 95 TYR A O 1
ATOM 784 N N . SER A 1 96 ? 24.082 19.973 -19.243 1.00 46.94 96 SER A N 1
ATOM 785 C CA . SER A 1 96 ? 23.808 18.689 -19.888 1.00 46.94 96 SER A CA 1
ATOM 786 C C . SER A 1 96 ? 23.965 17.598 -18.836 1.00 46.94 96 SER A C 1
ATOM 788 O O . SER A 1 96 ? 25.032 17.432 -18.251 1.00 46.94 96 SER A O 1
ATOM 790 N N . TYR A 1 97 ? 22.874 16.900 -18.531 1.00 48.19 97 TYR A N 1
ATOM 791 C CA . TYR A 1 97 ? 22.930 15.657 -17.775 1.00 48.19 97 TYR A CA 1
ATOM 792 C C . TYR A 1 97 ? 23.011 14.520 -18.791 1.00 48.19 97 TYR A C 1
ATOM 794 O O . TYR A 1 97 ? 22.062 14.238 -19.519 1.00 48.19 97 TYR A O 1
ATOM 802 N N . THR A 1 98 ? 24.162 13.866 -18.877 1.00 47.59 98 THR A N 1
ATOM 803 C CA . THR A 1 98 ? 24.288 12.638 -19.662 1.00 47.59 98 THR A CA 1
ATOM 804 C C . THR A 1 98 ? 23.799 11.492 -18.786 1.00 47.59 98 THR A C 1
ATOM 806 O O . THR A 1 98 ? 24.577 10.898 -18.041 1.00 47.59 98 THR A O 1
ATOM 809 N N . LEU A 1 99 ? 22.494 11.204 -18.813 1.00 43.34 99 LEU A N 1
ATOM 810 C CA . LEU A 1 99 ? 21.961 10.019 -18.143 1.00 43.34 99 LEU A CA 1
ATOM 811 C C . LEU A 1 99 ? 22.413 8.783 -18.933 1.00 43.34 99 LEU A C 1
ATOM 813 O O . LEU A 1 99 ? 21.851 8.454 -19.976 1.00 43.34 99 LEU A O 1
ATOM 817 N N . LYS A 1 100 ? 23.457 8.103 -18.452 1.00 47.59 100 LYS A N 1
ATOM 818 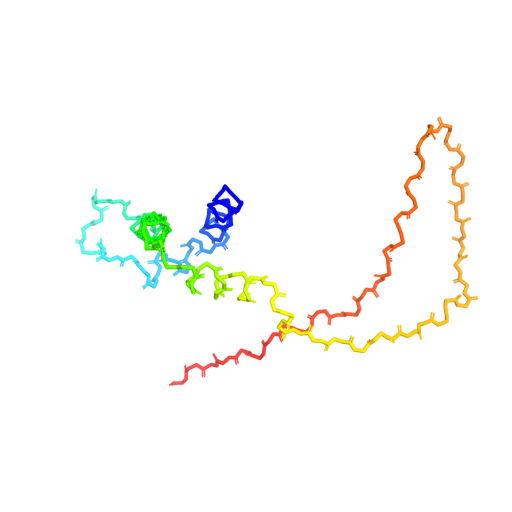C CA . LYS A 1 100 ? 23.816 6.765 -18.929 1.00 47.59 100 LYS A CA 1
ATOM 819 C C . LYS A 1 100 ? 22.843 5.763 -18.315 1.00 47.59 100 LYS A C 1
ATOM 821 O O . LYS A 1 100 ? 23.137 5.163 -17.287 1.00 47.59 100 LYS A O 1
ATOM 826 N N . ILE A 1 101 ? 21.669 5.617 -18.918 1.00 48.91 101 ILE A N 1
ATOM 827 C CA . ILE A 1 101 ? 20.758 4.523 -18.579 1.00 48.91 101 ILE A CA 1
ATOM 828 C C . ILE A 1 101 ? 21.286 3.299 -19.327 1.00 48.91 101 ILE A C 1
ATOM 830 O O . ILE A 1 101 ? 21.019 3.125 -20.514 1.00 48.91 101 ILE A O 1
ATOM 834 N N . GLY A 1 102 ? 22.113 2.492 -18.665 1.00 48.34 102 GLY A N 1
ATOM 835 C CA . GLY A 1 102 ? 22.343 1.128 -19.127 1.00 48.34 102 GLY A CA 1
ATOM 836 C C . GLY A 1 102 ? 21.020 0.382 -19.001 1.00 48.34 102 GLY A C 1
ATOM 837 O O . GLY A 1 102 ? 20.420 0.402 -17.927 1.00 48.34 102 GLY A O 1
ATOM 838 N N . PHE A 1 103 ? 20.530 -0.212 -20.089 1.00 50.56 103 PHE A N 1
ATOM 839 C CA . PHE A 1 103 ? 19.402 -1.136 -20.022 1.00 50.56 103 PHE A CA 1
ATOM 840 C C . PHE A 1 103 ? 19.823 -2.295 -19.122 1.00 50.56 103 PHE A C 1
ATOM 842 O O . PHE A 1 103 ? 20.614 -3.141 -19.527 1.00 50.56 103 PHE A O 1
ATOM 849 N N . GLN A 1 104 ? 19.362 -2.278 -17.875 1.00 45.97 104 GLN A N 1
ATOM 850 C CA . GLN A 1 104 ? 19.578 -3.380 -16.959 1.00 45.97 104 GLN A CA 1
ATOM 851 C C . GLN A 1 104 ? 18.559 -4.461 -17.313 1.00 45.97 104 GLN A C 1
ATOM 853 O O . GLN A 1 104 ? 17.362 -4.186 -17.434 1.00 45.97 104 GLN A O 1
ATOM 858 N N . ASP A 1 105 ? 19.089 -5.654 -17.563 1.00 47.88 105 ASP A N 1
ATOM 859 C CA . ASP A 1 105 ? 18.373 -6.860 -17.948 1.00 47.88 105 ASP A CA 1
ATOM 860 C C . ASP A 1 105 ? 17.076 -7.063 -17.153 1.00 47.88 105 ASP A C 1
ATOM 862 O O . ASP A 1 105 ? 16.995 -6.756 -15.964 1.00 47.88 105 ASP A O 1
ATOM 866 N N . VAL A 1 106 ? 16.070 -7.601 -17.852 1.00 54.59 106 VAL A N 1
ATOM 867 C CA . VAL A 1 106 ? 14.740 -8.003 -17.370 1.00 54.59 106 VAL A CA 1
ATOM 868 C C . VAL A 1 106 ? 14.748 -8.313 -15.871 1.00 54.59 106 VAL A C 1
ATOM 870 O O . VAL A 1 106 ? 15.256 -9.355 -15.451 1.00 54.59 106 VAL A O 1
ATOM 873 N N . ILE A 1 107 ? 14.156 -7.418 -15.073 1.00 55.34 107 ILE A N 1
ATOM 874 C CA . ILE A 1 107 ? 13.919 -7.631 -13.643 1.00 55.34 107 ILE A CA 1
ATOM 875 C C . ILE A 1 107 ? 13.102 -8.919 -13.522 1.00 55.34 107 ILE A C 1
ATOM 877 O O . ILE A 1 107 ? 11.910 -8.932 -13.830 1.00 55.34 107 ILE A O 1
ATOM 881 N N . LYS A 1 108 ? 13.742 -10.026 -13.130 1.00 56.88 108 LYS A N 1
ATOM 882 C CA . LYS A 1 108 ? 13.044 -11.292 -12.899 1.00 56.88 108 LYS A CA 1
ATOM 883 C C . LYS A 1 108 ? 12.267 -11.144 -11.591 1.00 56.88 108 LYS A C 1
ATOM 885 O O . LYS A 1 108 ? 12.904 -11.003 -10.546 1.00 56.88 108 LYS A O 1
ATOM 890 N N . PRO A 1 109 ? 10.923 -11.141 -11.612 1.00 62.38 109 PRO A N 1
ATOM 891 C CA . PRO A 1 109 ? 10.166 -11.077 -10.375 1.00 62.38 109 PRO A CA 1
ATOM 892 C C . PRO A 1 109 ? 10.413 -12.351 -9.549 1.00 62.38 109 PRO A C 1
ATOM 894 O O . PRO A 1 109 ? 10.676 -13.414 -10.124 1.00 62.38 109 PRO A O 1
ATOM 897 N N . PRO A 1 110 ? 10.326 -12.270 -8.210 1.00 59.69 110 PRO A N 1
ATOM 898 C CA . PRO A 1 110 ? 10.437 -13.442 -7.352 1.00 59.69 110 PRO A CA 1
ATOM 899 C C . PRO A 1 110 ? 9.370 -14.496 -7.710 1.00 59.69 110 PRO A C 1
ATOM 901 O O . PRO A 1 110 ? 8.277 -14.140 -8.169 1.00 59.69 110 PRO A O 1
ATOM 904 N N . PRO A 1 111 ? 9.669 -15.797 -7.524 1.00 65.88 111 PRO A N 1
ATOM 905 C CA . PRO A 1 111 ? 8.746 -16.875 -7.857 1.00 65.88 111 PRO A CA 1
ATOM 906 C C . PRO A 1 111 ? 7.438 -16.728 -7.072 1.00 65.88 111 PRO A C 1
ATOM 908 O O . PRO A 1 111 ? 7.443 -16.568 -5.851 1.00 65.88 111 PRO A O 1
ATOM 911 N N . ARG A 1 112 ? 6.305 -16.781 -7.783 1.00 68.31 112 ARG A N 1
ATOM 912 C CA . ARG A 1 112 ? 4.975 -16.745 -7.167 1.00 68.31 112 ARG A CA 1
ATOM 913 C C . ARG A 1 112 ? 4.738 -18.060 -6.435 1.00 68.31 112 ARG A C 1
ATOM 915 O O . ARG A 1 112 ? 4.696 -19.116 -7.063 1.00 68.31 112 ARG A O 1
ATOM 922 N N . VAL A 1 113 ? 4.588 -17.986 -5.117 1.00 65.19 113 VAL A N 1
ATOM 923 C CA . VAL A 1 113 ? 4.136 -19.118 -4.307 1.00 65.19 113 VAL A CA 1
ATOM 924 C C . VAL A 1 113 ? 2.621 -19.200 -4.475 1.00 65.19 113 VAL A C 1
ATOM 926 O O . VAL A 1 113 ? 1.907 -18.282 -4.078 1.00 65.19 113 VAL A O 1
ATOM 929 N N . TYR A 1 114 ? 2.133 -20.254 -5.123 1.00 64.69 114 TYR A N 1
ATOM 930 C CA . TYR A 1 114 ? 0.702 -20.541 -5.172 1.00 64.69 114 TYR A CA 1
ATOM 931 C C . TYR A 1 114 ? 0.343 -21.372 -3.943 1.00 64.69 114 TYR A C 1
ATOM 933 O O . TYR A 1 114 ? 0.915 -22.442 -3.741 1.00 64.69 114 TYR A O 1
ATOM 941 N N . ASN A 1 115 ? -0.592 -20.883 -3.133 1.00 57.84 115 ASN A N 1
ATOM 942 C CA . ASN A 1 115 ? -1.196 -21.686 -2.076 1.00 57.84 115 ASN A CA 1
ATOM 943 C C . ASN A 1 115 ? -2.282 -22.560 -2.720 1.00 57.84 115 ASN A C 1
ATOM 945 O O . ASN A 1 115 ? -3.284 -22.030 -3.200 1.00 57.84 115 ASN A O 1
ATOM 949 N N . THR A 1 116 ? -2.032 -23.868 -2.790 1.00 59.94 116 THR A N 1
ATOM 950 C CA . THR A 1 116 ? -3.039 -24.910 -3.061 1.00 59.94 116 THR A CA 1
ATOM 951 C C . THR A 1 116 ? -3.895 -25.177 -1.839 1.00 59.94 116 THR A C 1
ATOM 953 O O . THR A 1 116 ? -3.299 -25.215 -0.737 1.00 59.94 116 THR A O 1
#

Sequence (116 aa):
MRPVYQLGCYAYYEMNIDMIIEQYCENTDRPELNCDGKCYLAKTLKMQQAQSRMDSKEQAVSMLIEAFCPLYYQDVVSYDVTSYEVVIKRENKPYSYTLKIGFQDVIKPPPRVYNT

Radius of gyration: 22.54 Å; Cα contacts (8 Å, |Δi|>4): 32; chains: 1; bounding box: 54×50×54 Å

pLDDT: mean 72.78, std 16.14, range [43.34, 96.62]